Protein AF-A0A2V1ACY8-F1 (afdb_monomer_lite)

Radius of gyration: 29.77 Å; chains: 1; bounding box: 64×52×62 Å

Organism: NCBI:txid1231522

Secondary structure (DSSP, 8-state):
--HHHHHHT---HHHHHHHHHHHHHHHHHTTSS--HHHHHHHHHHHHHHHHHHHHHHHHHGGGGG---SS---------------S-----EEEEEEEES-EEEHHHHT-SSEEEEEEEES-EEE-SSPBSS-EEEEEEES-EEE--BSSPEEE--

Foldseek 3Di:
DQLLVQLLPDQDPVSLVVSVVVLVVLVVVLPDPDDPVVSVVSVVSSVSNVVSSVVSCCVNPVPPDDPPDDPDDPPPDPPDDDPDPDDPPQQEDEAAEDECEEDAVCVVGNQHEYEYEYYYCYEYEYDDEHAYEYAYAYHYNYHYYHHYPYHYHYHD

pLDDT: mean 75.22, std 12.83, range [39.06, 88.56]

Sequence (156 aa):
MDLVQQINNCEDNAELDELKKQVSVLNQATYGELPSFERKKLYSSIQEANKAIEAADNRINVDYFRFEGEPQPPSILKQQEVKKSSNLNVVSKQVSQIKNQTLDLDELLGAGHANINTIESSKISNKKIWPGSVRLENARDSTITLNTTGLLWLVT

Structure (mmCIF, N/CA/C/O backbone):
data_AF-A0A2V1ACY8-F1
#
_entry.id   AF-A0A2V1ACY8-F1
#
loop_
_atom_site.group_PDB
_atom_site.id
_atom_site.type_symbol
_atom_site.label_atom_id
_atom_site.label_alt_id
_atom_site.label_comp_id
_atom_site.label_asym_id
_atom_site.label_entity_id
_atom_site.label_seq_id
_atom_site.pdbx_PDB_ins_code
_atom_site.Cartn_x
_atom_site.Cartn_y
_atom_site.Cartn_z
_atom_site.occupancy
_atom_site.B_iso_or_equiv
_atom_site.auth_seq_id
_atom_site.auth_comp_id
_atom_site.auth_asym_id
_atom_site.auth_atom_id
_atom_site.pdbx_PDB_model_num
ATOM 1 N N . MET A 1 1 ? 24.739 12.922 -27.859 1.00 52.56 1 MET A N 1
ATOM 2 C CA . MET A 1 1 ? 23.375 12.399 -28.078 1.00 52.56 1 MET A CA 1
ATOM 3 C C . MET A 1 1 ? 22.506 12.920 -26.957 1.00 52.56 1 MET A C 1
ATOM 5 O O . MET A 1 1 ? 22.989 12.957 -25.832 1.00 52.56 1 MET A O 1
ATOM 9 N N . ASP A 1 2 ? 21.302 13.390 -27.269 1.00 77.38 2 ASP A N 1
ATOM 10 C CA . ASP A 1 2 ? 20.394 13.976 -26.285 1.00 77.38 2 ASP A CA 1
ATOM 11 C C . ASP A 1 2 ? 19.543 12.873 -25.638 1.00 77.38 2 ASP A C 1
ATOM 13 O O . ASP A 1 2 ? 18.687 12.272 -26.288 1.00 77.38 2 ASP A O 1
ATOM 17 N N . LEU A 1 3 ? 19.823 12.574 -24.368 1.00 74.38 3 LEU A N 1
ATOM 18 C CA . LEU A 1 3 ? 19.112 11.553 -23.590 1.00 74.38 3 LEU A CA 1
ATOM 19 C C . LEU A 1 3 ? 17.613 11.847 -23.511 1.00 74.38 3 LEU A C 1
ATOM 21 O O . LEU A 1 3 ? 16.804 10.925 -23.539 1.00 74.38 3 LEU A O 1
ATOM 25 N N . VAL A 1 4 ? 17.231 13.125 -23.484 1.00 77.06 4 VAL A N 1
ATOM 26 C CA . VAL A 1 4 ? 15.828 13.542 -23.415 1.00 77.06 4 VAL A CA 1
ATOM 27 C C . VAL A 1 4 ? 15.083 13.154 -24.695 1.00 77.06 4 VAL A C 1
ATOM 29 O O . VAL A 1 4 ? 13.961 12.659 -24.628 1.00 77.06 4 VAL A O 1
ATOM 32 N N . GLN A 1 5 ? 15.712 13.299 -25.865 1.00 79.94 5 GLN A N 1
ATOM 33 C CA . GLN A 1 5 ? 15.119 12.862 -27.135 1.00 79.94 5 GLN A CA 1
ATOM 34 C C . GLN A 1 5 ? 14.955 11.340 -27.210 1.00 79.94 5 GLN A C 1
ATOM 36 O O . GLN A 1 5 ? 13.948 10.867 -27.729 1.00 79.94 5 GLN A O 1
ATOM 41 N N . GLN A 1 6 ? 15.905 10.577 -26.665 1.00 79.31 6 GLN A N 1
ATOM 42 C CA . GLN A 1 6 ? 15.813 9.114 -26.619 1.00 79.31 6 GLN A CA 1
ATOM 43 C C . GLN A 1 6 ? 14.680 8.648 -25.697 1.00 79.31 6 GLN A C 1
ATOM 45 O O . GLN A 1 6 ? 13.889 7.799 -26.087 1.00 79.31 6 GLN A O 1
ATOM 50 N N . ILE A 1 7 ? 14.531 9.270 -24.524 1.00 79.25 7 ILE A N 1
ATOM 51 C CA . ILE A 1 7 ? 13.432 8.983 -23.591 1.00 79.25 7 ILE A CA 1
ATOM 52 C C . ILE A 1 7 ? 12.071 9.369 -24.192 1.00 79.25 7 ILE A C 1
ATOM 54 O O . ILE A 1 7 ? 11.078 8.658 -24.030 1.00 79.25 7 ILE A O 1
ATOM 58 N N . ASN A 1 8 ? 12.005 10.482 -24.925 1.00 78.44 8 ASN A N 1
ATOM 59 C CA . ASN A 1 8 ? 10.768 10.911 -25.572 1.00 78.44 8 ASN A CA 1
ATOM 60 C C . ASN A 1 8 ? 10.325 9.972 -26.702 1.00 78.44 8 ASN A C 1
ATOM 62 O O . ASN A 1 8 ? 9.122 9.814 -26.890 1.00 78.44 8 ASN A O 1
ATOM 66 N N . ASN A 1 9 ? 11.257 9.320 -27.395 1.00 81.81 9 ASN A N 1
ATOM 67 C CA . ASN A 1 9 ? 10.960 8.386 -28.485 1.00 81.81 9 ASN A CA 1
ATOM 68 C C . ASN A 1 9 ? 10.895 6.915 -28.036 1.00 81.81 9 ASN A C 1
ATOM 70 O O . ASN A 1 9 ? 10.727 6.042 -28.878 1.00 81.81 9 ASN A O 1
ATOM 74 N N . CYS A 1 10 ? 11.059 6.642 -26.740 1.00 79.38 10 CYS A N 1
ATOM 75 C CA . CYS A 1 10 ? 11.009 5.293 -26.192 1.00 79.38 10 CYS A CA 1
ATOM 76 C C . CYS A 1 10 ? 9.572 4.746 -26.223 1.00 79.38 10 CYS A C 1
ATOM 78 O O . CYS A 1 10 ? 8.646 5.414 -25.752 1.00 79.38 10 CYS A O 1
ATOM 80 N N . GLU A 1 11 ? 9.408 3.537 -26.766 1.00 75.88 11 GLU A N 1
ATOM 81 C CA . GLU A 1 11 ? 8.125 2.824 -26.876 1.00 75.88 11 GLU A CA 1
ATOM 82 C C . GLU A 1 11 ? 8.104 1.509 -26.074 1.00 75.88 11 GLU A C 1
ATOM 84 O O . GLU A 1 11 ? 7.027 0.978 -25.811 1.00 75.88 11 GLU A O 1
ATOM 89 N N . ASP A 1 12 ? 9.268 0.999 -25.650 1.00 79.19 12 ASP A N 1
ATOM 90 C CA . ASP A 1 12 ? 9.402 -0.280 -24.945 1.00 79.19 12 ASP A CA 1
ATOM 91 C C . ASP A 1 12 ? 9.853 -0.108 -23.483 1.00 79.19 12 ASP A C 1
ATOM 93 O O . ASP A 1 12 ? 10.690 0.731 -23.139 1.00 79.19 12 ASP A O 1
ATOM 97 N N . ASN A 1 13 ? 9.328 -0.957 -22.599 1.00 76.94 13 ASN A N 1
ATOM 98 C CA . ASN A 1 13 ? 9.669 -0.957 -21.176 1.00 76.94 13 ASN A CA 1
ATOM 99 C C . ASN A 1 13 ? 11.127 -1.377 -20.928 1.00 76.94 13 ASN A C 1
ATOM 101 O O . ASN A 1 13 ? 11.763 -0.855 -20.011 1.00 76.94 13 ASN A O 1
ATOM 105 N N . ALA A 1 14 ? 11.679 -2.287 -21.740 1.00 80.38 14 ALA A N 1
ATOM 106 C CA . ALA A 1 14 ? 13.070 -2.716 -21.590 1.00 80.38 14 ALA A CA 1
ATOM 107 C C . ALA A 1 14 ? 14.059 -1.586 -21.933 1.00 80.38 14 ALA A C 1
ATOM 109 O O . ALA A 1 14 ? 15.043 -1.381 -21.217 1.00 80.38 14 ALA A O 1
ATOM 110 N N . GLU A 1 15 ? 13.762 -0.811 -22.979 1.00 81.25 15 GLU A N 1
ATOM 111 C CA . GLU A 1 15 ? 14.539 0.370 -23.371 1.00 81.25 15 GLU A CA 1
ATOM 112 C C . GLU A 1 15 ? 14.424 1.494 -22.328 1.00 81.25 15 GLU A C 1
ATOM 114 O O . GLU A 1 15 ? 15.421 2.134 -21.976 1.00 81.25 15 GLU A O 1
ATOM 119 N N . LEU A 1 16 ? 13.229 1.700 -21.757 1.00 80.75 16 LEU A N 1
ATOM 120 C CA . LEU A 1 16 ? 13.015 2.671 -20.682 1.00 80.75 16 LEU A CA 1
ATOM 121 C C . LEU A 1 16 ? 13.838 2.334 -19.425 1.00 80.75 16 LEU A C 1
ATOM 123 O O . LEU A 1 16 ? 14.398 3.236 -18.794 1.00 80.75 16 LEU A O 1
ATOM 127 N N . ASP A 1 17 ? 13.957 1.055 -19.069 1.00 82.00 17 ASP A N 1
ATOM 128 C CA . ASP A 1 17 ? 14.765 0.603 -17.932 1.00 82.00 17 ASP A CA 1
ATOM 129 C C . ASP A 1 17 ? 16.272 0.798 -18.151 1.00 82.00 17 ASP A C 1
ATOM 131 O O . ASP A 1 17 ? 17.011 1.117 -17.210 1.00 82.00 17 ASP A O 1
ATOM 135 N N . GLU A 1 18 ? 16.752 0.654 -19.384 1.00 84.38 18 GLU A N 1
ATOM 136 C CA . GLU A 1 18 ? 18.142 0.958 -19.724 1.00 84.38 18 GLU A CA 1
ATOM 137 C C . GLU A 1 18 ? 18.427 2.466 -19.635 1.00 84.38 18 GLU A C 1
ATOM 139 O O . GLU A 1 18 ? 19.430 2.880 -19.042 1.00 84.38 18 GLU A O 1
ATOM 144 N N . LEU A 1 19 ? 17.501 3.303 -20.109 1.00 84.25 19 LEU A N 1
ATOM 145 C CA . LEU A 1 19 ? 17.587 4.762 -19.994 1.00 84.25 19 LEU A CA 1
ATOM 146 C C . LEU A 1 19 ? 17.547 5.233 -18.529 1.00 84.25 19 LEU A C 1
ATOM 148 O O . LEU A 1 19 ? 18.337 6.098 -18.138 1.00 84.25 19 LEU A O 1
ATOM 152 N N . LYS A 1 20 ? 16.717 4.613 -17.677 1.00 84.75 20 LYS A N 1
ATOM 153 C CA . LYS A 1 20 ? 16.704 4.848 -16.218 1.00 84.75 20 LYS A CA 1
ATOM 154 C C . LYS A 1 20 ? 18.073 4.564 -15.587 1.00 84.75 20 LYS A C 1
ATOM 156 O O . LYS A 1 20 ? 18.552 5.351 -14.765 1.00 84.75 20 LYS A O 1
ATOM 161 N N . LYS A 1 21 ? 18.751 3.483 -15.997 1.00 85.94 21 LYS A N 1
ATOM 162 C CA . LYS A 1 21 ? 20.115 3.168 -15.527 1.00 85.94 21 LYS A CA 1
ATOM 163 C C . LYS A 1 21 ? 21.123 4.232 -15.957 1.00 85.94 21 LYS A C 1
ATOM 165 O O . LYS A 1 21 ? 21.934 4.653 -15.135 1.00 85.94 21 LYS A O 1
ATOM 170 N N . GLN A 1 22 ? 21.056 4.710 -17.199 1.00 84.44 22 GLN A N 1
ATOM 171 C CA . GLN A 1 22 ? 21.958 5.758 -17.693 1.00 84.44 22 GLN A CA 1
ATOM 172 C C . GLN A 1 22 ? 21.778 7.086 -16.937 1.00 84.44 22 GLN A C 1
ATOM 174 O O . GLN A 1 22 ? 22.766 7.710 -16.541 1.00 84.44 22 GLN A O 1
ATOM 179 N N . VAL A 1 23 ? 20.535 7.483 -16.641 1.00 84.56 23 VAL A N 1
ATOM 180 C CA . VAL A 1 23 ? 20.246 8.665 -15.806 1.00 84.56 23 VAL A CA 1
ATOM 181 C C . VAL A 1 23 ? 20.736 8.470 -14.367 1.00 84.56 23 VAL A C 1
ATOM 183 O O . VAL A 1 23 ? 21.296 9.395 -13.777 1.00 84.56 23 VAL A O 1
ATOM 186 N N . SER A 1 24 ? 20.627 7.259 -13.812 1.00 84.56 24 SER A N 1
ATOM 187 C CA . SER A 1 24 ? 21.179 6.941 -12.489 1.00 84.56 24 SER A CA 1
ATOM 188 C C . SER A 1 24 ? 22.707 7.073 -12.440 1.00 84.56 24 SER A C 1
ATOM 190 O O . SER A 1 24 ? 23.243 7.573 -11.451 1.00 84.56 24 SER A O 1
ATOM 192 N N . VAL A 1 25 ? 23.421 6.664 -13.493 1.00 84.75 25 VAL A N 1
ATOM 193 C CA . VAL A 1 25 ? 24.884 6.831 -13.590 1.00 84.75 25 VAL A CA 1
ATOM 194 C C . VAL A 1 25 ? 25.263 8.315 -13.667 1.00 84.75 25 VAL A C 1
ATOM 196 O O . VAL A 1 25 ? 26.197 8.753 -12.994 1.00 84.75 25 VAL A O 1
ATOM 199 N N . LEU A 1 26 ? 24.502 9.125 -14.409 1.00 81.44 26 LEU A N 1
ATOM 200 C CA . LEU A 1 26 ? 24.696 10.582 -14.460 1.00 81.44 26 LEU A CA 1
ATOM 201 C C . LEU A 1 26 ? 24.434 11.260 -13.110 1.00 81.44 26 LEU A C 1
ATOM 203 O O . LEU A 1 26 ? 25.164 12.177 -12.726 1.00 81.44 26 LEU A O 1
ATOM 207 N N . ASN A 1 27 ? 23.438 10.777 -12.365 1.00 82.81 27 ASN A N 1
ATOM 208 C CA . ASN A 1 27 ? 23.149 11.245 -11.013 1.00 82.81 27 ASN A CA 1
ATOM 209 C C . ASN A 1 27 ? 24.286 10.903 -10.034 1.00 82.81 27 ASN A C 1
ATOM 211 O O . ASN A 1 27 ? 24.656 11.706 -9.183 1.00 82.81 27 ASN A O 1
ATOM 215 N N . GLN A 1 28 ? 24.922 9.740 -10.192 1.00 81.44 28 GLN A N 1
ATOM 216 C CA . GLN A 1 28 ? 26.111 9.388 -9.410 1.00 81.44 28 GLN A CA 1
ATOM 217 C C . GLN A 1 28 ? 27.307 10.292 -9.740 1.00 81.44 28 GLN A C 1
ATOM 219 O O . GLN A 1 28 ? 28.009 10.736 -8.831 1.00 81.44 28 GLN A O 1
ATOM 224 N N . ALA A 1 29 ? 27.494 10.653 -11.013 1.00 75.81 29 ALA A N 1
ATOM 225 C CA . ALA A 1 29 ? 28.542 11.587 -11.431 1.00 75.81 29 ALA A CA 1
ATOM 226 C C . ALA A 1 29 ? 28.362 13.002 -10.843 1.00 75.81 29 ALA A C 1
ATOM 228 O O . ALA A 1 29 ? 29.328 13.753 -10.721 1.00 75.81 29 ALA A O 1
ATOM 229 N N . THR A 1 30 ? 27.147 13.364 -10.414 1.00 70.94 30 THR A N 1
ATOM 230 C CA . THR A 1 30 ? 26.845 14.672 -9.807 1.00 70.94 30 THR A CA 1
ATOM 231 C C . THR A 1 30 ? 27.455 14.832 -8.405 1.00 70.94 30 THR A C 1
ATOM 233 O O . THR A 1 30 ? 27.702 15.961 -7.970 1.00 70.94 30 THR A O 1
ATOM 236 N N . TYR A 1 31 ? 27.741 13.717 -7.718 1.00 71.94 31 TYR A N 1
ATOM 237 C CA . TYR A 1 31 ? 28.379 13.686 -6.395 1.00 71.94 31 TYR A CA 1
ATOM 238 C C . TYR A 1 31 ? 29.913 13.800 -6.443 1.00 71.94 31 TYR A C 1
ATOM 240 O O . TYR A 1 31 ? 30.544 13.897 -5.392 1.00 71.94 31 TYR A O 1
ATOM 248 N N . GLY A 1 32 ? 30.519 13.826 -7.635 1.00 71.25 32 GLY A N 1
ATOM 249 C CA . GLY A 1 32 ? 31.951 14.074 -7.805 1.00 71.25 32 GLY A CA 1
ATOM 250 C C . GLY A 1 32 ? 32.367 15.529 -7.538 1.00 71.25 32 GLY A C 1
ATOM 251 O O . GLY A 1 32 ? 31.535 16.432 -7.358 1.00 71.25 32 GLY A O 1
ATOM 252 N N . GLU A 1 33 ? 33.681 15.777 -7.549 1.00 70.12 33 GLU A N 1
ATOM 253 C CA . GLU A 1 33 ? 34.278 17.121 -7.504 1.00 70.12 33 GLU A CA 1
ATOM 254 C C . GLU A 1 33 ? 34.064 17.860 -8.835 1.00 70.12 33 GLU A C 1
ATOM 256 O O . GLU A 1 33 ? 34.968 18.036 -9.644 1.00 70.12 33 GLU A O 1
ATOM 261 N N . LEU A 1 34 ? 32.823 18.277 -9.080 1.00 71.94 34 LEU A N 1
ATOM 262 C CA . LEU A 1 34 ? 32.459 19.134 -10.203 1.00 71.94 34 LEU A CA 1
ATOM 263 C C . LEU A 1 34 ? 32.366 20.600 -9.753 1.00 71.94 34 LEU A C 1
ATOM 265 O O . LEU A 1 34 ? 31.840 20.878 -8.665 1.00 71.94 34 LEU A O 1
ATOM 269 N N . PRO A 1 35 ? 32.793 21.558 -10.595 1.00 82.88 35 PRO A N 1
ATOM 270 C CA . PRO A 1 35 ? 32.559 22.979 -10.369 1.00 82.88 35 PRO A CA 1
ATOM 271 C C . PRO A 1 35 ? 31.065 23.290 -10.182 1.00 82.88 35 PRO A C 1
ATOM 273 O O . PRO A 1 35 ? 30.201 22.712 -10.842 1.00 82.88 35 PRO A O 1
ATOM 276 N N . SER A 1 36 ? 30.743 24.260 -9.317 1.00 80.56 36 SER A N 1
ATOM 277 C CA . SER A 1 36 ? 29.357 24.609 -8.941 1.00 80.56 36 SER A CA 1
ATOM 278 C C . SER A 1 36 ? 28.431 24.881 -10.141 1.00 80.56 36 SER A C 1
ATOM 280 O O . SER A 1 36 ? 27.267 24.479 -10.139 1.00 80.56 36 SER A O 1
ATOM 282 N N . PHE A 1 37 ? 28.949 25.519 -11.195 1.00 85.50 37 PHE A N 1
ATOM 283 C CA . PHE A 1 37 ? 28.193 25.799 -12.419 1.00 85.50 37 PHE A CA 1
ATOM 284 C C . PHE A 1 37 ? 27.847 24.525 -13.203 1.00 85.50 37 PHE A C 1
ATOM 286 O O . PHE A 1 37 ? 26.695 24.326 -13.589 1.00 85.50 37 PHE A O 1
ATOM 293 N N . GLU A 1 38 ? 28.821 23.634 -13.389 1.00 80.31 38 GLU A N 1
ATOM 294 C CA . GLU A 1 38 ? 28.625 22.369 -14.101 1.00 80.31 38 GLU A CA 1
ATOM 295 C C . GLU A 1 38 ? 27.708 21.430 -13.326 1.00 80.31 38 GLU A C 1
ATOM 297 O O . GLU A 1 38 ? 26.831 20.806 -13.917 1.00 80.31 38 GLU A O 1
ATOM 302 N N . ARG A 1 39 ? 27.820 21.416 -11.992 1.00 81.12 39 ARG A N 1
ATOM 303 C CA . ARG A 1 39 ? 26.912 20.665 -11.121 1.00 81.12 39 ARG A CA 1
ATOM 304 C C . ARG A 1 39 ? 25.4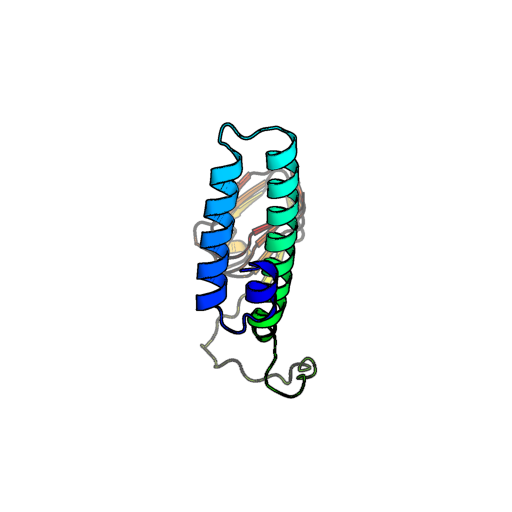64 21.136 -11.267 1.00 81.12 39 ARG A C 1
ATOM 306 O O . ARG A 1 39 ? 24.570 20.306 -11.387 1.00 81.12 39 ARG A O 1
ATOM 313 N N . LYS A 1 40 ? 25.220 22.452 -11.301 1.00 83.44 40 LYS A N 1
ATOM 314 C CA . LYS A 1 40 ? 23.871 23.010 -11.524 1.00 83.44 40 LYS A CA 1
ATOM 315 C C . LYS A 1 40 ? 23.330 22.671 -12.911 1.00 83.44 40 LYS A C 1
ATOM 317 O O . LYS A 1 40 ? 22.163 22.307 -13.034 1.00 83.44 40 LYS A O 1
ATOM 322 N N . LYS A 1 41 ? 24.172 22.761 -13.944 1.00 84.69 41 LYS A N 1
ATOM 323 C CA . LYS A 1 41 ? 23.801 22.402 -15.319 1.00 84.69 41 LYS A CA 1
ATOM 324 C C . LYS A 1 41 ? 23.453 20.914 -15.434 1.00 84.69 41 LYS A C 1
ATOM 326 O O . LYS A 1 41 ? 22.431 20.572 -16.021 1.00 84.69 41 LYS A O 1
ATOM 331 N N . LEU A 1 42 ? 24.266 20.048 -14.832 1.00 82.44 42 LEU A N 1
ATOM 332 C CA . LEU A 1 42 ? 24.040 18.605 -14.789 1.00 82.44 42 LEU A CA 1
ATOM 333 C C . LEU A 1 42 ? 22.761 18.266 -14.013 1.00 82.44 42 LEU A C 1
ATOM 335 O O . LEU A 1 42 ? 21.949 17.489 -14.498 1.00 82.44 42 LEU A O 1
ATOM 339 N N . TYR A 1 43 ? 22.532 18.909 -12.867 1.00 84.38 43 TYR A N 1
ATOM 340 C CA . TYR A 1 43 ? 21.314 18.728 -12.078 1.00 84.38 43 TYR A CA 1
ATOM 341 C C . TYR A 1 43 ? 20.048 19.107 -12.858 1.00 84.38 43 TYR A C 1
ATOM 343 O O . TYR A 1 43 ? 19.090 18.340 -12.873 1.00 84.38 43 TYR A O 1
ATOM 351 N N . SER A 1 44 ? 20.059 20.245 -13.562 1.00 85.88 44 SER A N 1
ATOM 352 C CA . SER A 1 44 ? 18.946 20.652 -14.431 1.00 85.88 44 SER A CA 1
ATOM 353 C C . SER A 1 44 ? 18.682 19.626 -15.538 1.00 85.88 44 SER A C 1
ATOM 355 O O . SER A 1 44 ? 17.531 19.296 -15.801 1.00 85.88 44 SER A O 1
ATOM 357 N N . SER A 1 45 ? 19.744 19.092 -16.148 1.00 83.94 45 SER A N 1
ATOM 358 C CA . SER A 1 45 ? 19.647 18.056 -17.184 1.00 83.94 45 SER A CA 1
ATOM 359 C C . SER A 1 45 ? 19.071 16.743 -16.635 1.00 83.94 45 SER A C 1
ATOM 361 O O . SER A 1 45 ? 18.190 16.141 -17.243 1.00 83.94 45 SER A O 1
ATOM 363 N N . ILE A 1 46 ? 19.488 16.328 -15.434 1.00 85.19 46 ILE A N 1
ATOM 364 C CA . ILE A 1 46 ? 18.949 15.140 -14.752 1.00 85.19 46 ILE A CA 1
ATOM 365 C C . ILE A 1 46 ? 17.471 15.329 -14.398 1.00 85.19 46 ILE A C 1
ATOM 367 O O . ILE A 1 46 ? 16.681 14.402 -14.555 1.00 85.19 46 ILE A O 1
ATOM 371 N N . GLN A 1 47 ? 17.074 16.515 -13.930 1.00 86.50 47 GLN A N 1
ATOM 372 C CA . GLN A 1 47 ? 15.668 16.807 -13.645 1.00 86.50 47 GLN A CA 1
ATOM 373 C C . GLN A 1 47 ? 14.802 16.719 -14.903 1.00 86.50 47 GLN A C 1
ATOM 375 O O . GLN A 1 47 ? 13.720 16.135 -14.860 1.00 86.50 47 GLN A O 1
ATOM 380 N N . GLU A 1 48 ? 15.282 17.261 -16.020 1.00 85.56 48 GLU A N 1
ATOM 381 C CA . GLU A 1 48 ? 14.588 17.187 -17.304 1.00 85.56 48 GLU A CA 1
ATOM 382 C C . GLU A 1 48 ? 14.476 15.739 -17.802 1.00 85.56 48 GLU A C 1
ATOM 384 O O . GLU A 1 48 ? 13.391 15.306 -18.192 1.00 85.56 48 GLU A O 1
ATOM 389 N N . ALA A 1 49 ? 15.549 14.953 -17.679 1.00 84.25 49 ALA A N 1
ATOM 390 C CA . ALA A 1 49 ? 15.548 13.532 -18.012 1.00 84.25 49 ALA A CA 1
ATOM 391 C C . ALA A 1 49 ? 14.591 12.715 -17.123 1.00 84.25 49 ALA A C 1
ATOM 393 O O . ALA A 1 49 ? 13.847 11.884 -17.634 1.00 84.25 49 ALA A O 1
ATOM 394 N N . ASN A 1 50 ? 14.537 12.977 -15.812 1.00 86.38 50 ASN A N 1
ATOM 395 C CA . ASN A 1 50 ? 13.602 12.304 -14.902 1.00 86.38 50 ASN A CA 1
ATOM 396 C C . ASN A 1 50 ? 12.141 12.625 -15.234 1.00 86.38 50 ASN A C 1
ATOM 398 O O . ASN A 1 50 ? 11.297 11.733 -15.234 1.00 86.38 50 ASN A O 1
ATOM 402 N N . LYS A 1 51 ? 11.846 13.885 -15.570 1.00 86.62 51 LYS A N 1
ATOM 403 C CA . LYS A 1 51 ? 10.509 14.292 -16.013 1.00 86.62 51 LYS A CA 1
ATOM 404 C C . LYS A 1 51 ? 10.124 13.615 -17.331 1.00 86.62 51 LYS A C 1
ATOM 406 O O . LYS A 1 51 ? 8.981 13.194 -17.495 1.00 86.62 51 LYS A O 1
ATOM 411 N N . ALA A 1 52 ? 11.070 13.492 -18.262 1.00 84.62 52 ALA A N 1
ATOM 412 C CA . ALA A 1 52 ? 10.858 12.758 -19.505 1.00 84.62 52 ALA A CA 1
ATOM 413 C C . ALA A 1 52 ? 10.621 11.260 -19.243 1.00 84.62 52 ALA A C 1
ATOM 415 O O . ALA A 1 52 ? 9.743 10.677 -19.875 1.00 84.62 52 ALA A O 1
ATOM 416 N N . ILE A 1 53 ? 11.339 10.653 -18.286 1.00 86.00 53 ILE A N 1
ATOM 417 C CA . ILE A 1 53 ? 11.147 9.248 -17.886 1.00 86.00 53 ILE A CA 1
ATOM 418 C C . ILE A 1 53 ? 9.747 9.047 -17.325 1.00 86.00 53 ILE A C 1
ATOM 420 O O . ILE A 1 53 ? 9.074 8.121 -17.746 1.00 86.00 53 ILE A O 1
ATOM 424 N N . GLU A 1 54 ? 9.285 9.910 -16.423 1.00 83.75 54 GLU A N 1
ATOM 425 C CA . GLU A 1 54 ? 7.931 9.824 -15.865 1.00 83.75 54 GLU A CA 1
ATOM 426 C C . GLU A 1 54 ? 6.860 9.969 -16.958 1.00 83.75 54 GLU A C 1
ATOM 428 O O . GLU A 1 54 ? 5.878 9.231 -16.986 1.00 83.75 54 GLU A O 1
ATOM 433 N N . ALA A 1 55 ? 7.063 10.879 -17.914 1.00 82.69 55 ALA A N 1
ATOM 434 C CA . ALA A 1 55 ? 6.177 11.021 -19.065 1.00 82.69 55 ALA A CA 1
ATOM 435 C C . ALA A 1 55 ? 6.228 9.809 -20.014 1.00 82.69 55 ALA A C 1
ATOM 437 O O . ALA A 1 55 ? 5.223 9.487 -20.639 1.00 82.69 55 ALA A O 1
ATOM 438 N N . ALA A 1 56 ? 7.377 9.147 -20.167 1.00 82.31 56 ALA A N 1
ATOM 439 C CA . ALA A 1 56 ? 7.514 7.912 -20.941 1.00 82.31 56 ALA A CA 1
ATOM 440 C C . ALA A 1 56 ? 6.872 6.719 -20.226 1.00 82.31 56 ALA A C 1
ATOM 442 O O . ALA A 1 56 ? 6.096 5.999 -20.843 1.00 82.31 56 ALA A O 1
ATOM 443 N N . ASP A 1 57 ? 7.102 6.576 -18.923 1.00 80.69 57 ASP A N 1
ATOM 444 C CA . ASP A 1 57 ? 6.493 5.551 -18.074 1.00 80.69 57 ASP A CA 1
ATOM 445 C C . ASP A 1 57 ? 4.970 5.664 -18.148 1.00 80.69 57 ASP A C 1
ATOM 447 O O . ASP A 1 57 ? 4.301 4.714 -18.527 1.00 80.69 57 ASP A O 1
ATOM 451 N N . ASN A 1 58 ? 4.422 6.869 -17.968 1.00 78.19 58 ASN A N 1
ATOM 452 C CA . ASN A 1 58 ? 2.990 7.115 -18.110 1.00 78.19 58 ASN A CA 1
ATOM 453 C C . ASN A 1 58 ? 2.443 6.834 -19.513 1.00 78.19 58 ASN A C 1
ATOM 455 O O . ASN A 1 58 ? 1.260 6.547 -19.605 1.00 78.19 58 ASN A O 1
ATOM 459 N N . ARG A 1 59 ? 3.244 6.945 -20.585 1.00 78.50 59 ARG A N 1
ATOM 460 C CA . ARG A 1 59 ? 2.833 6.649 -21.974 1.00 78.50 59 ARG A CA 1
ATOM 461 C C . ARG A 1 59 ? 2.882 5.157 -22.297 1.00 78.50 59 ARG A C 1
ATOM 463 O O . ARG A 1 59 ? 2.008 4.674 -23.007 1.00 78.50 59 ARG A O 1
ATOM 470 N N . ILE A 1 60 ? 3.880 4.448 -21.781 1.00 74.31 60 ILE A N 1
ATOM 471 C CA . ILE A 1 60 ? 4.076 3.012 -22.011 1.00 74.31 60 ILE A CA 1
ATOM 472 C C . ILE A 1 60 ? 3.164 2.194 -21.078 1.00 74.31 60 ILE A C 1
ATOM 474 O O . ILE A 1 60 ? 2.579 1.202 -21.496 1.00 74.31 60 ILE A O 1
ATOM 478 N N . ASN A 1 61 ? 2.954 2.643 -19.836 1.00 68.25 61 ASN A N 1
ATOM 479 C CA . ASN A 1 61 ? 2.073 1.995 -18.853 1.00 68.25 61 ASN A CA 1
ATOM 480 C C . ASN A 1 61 ? 0.598 2.444 -18.915 1.00 68.25 61 ASN A C 1
ATOM 482 O O . ASN A 1 61 ? -0.170 2.095 -18.015 1.00 68.25 61 ASN A O 1
ATOM 486 N N . VAL A 1 62 ? 0.150 3.164 -19.960 1.00 62.78 62 VAL A N 1
ATOM 487 C CA . VAL A 1 62 ? -1.284 3.525 -20.121 1.00 62.78 62 VAL A CA 1
ATOM 488 C C . VAL A 1 62 ? -2.182 2.277 -20.152 1.00 62.78 62 VAL A C 1
ATOM 490 O O . VAL A 1 62 ? -3.357 2.349 -19.791 1.00 62.78 62 VAL A O 1
ATOM 493 N N . ASP A 1 63 ? -1.638 1.119 -20.533 1.00 56.00 63 ASP A N 1
ATOM 494 C CA . ASP A 1 63 ? -2.409 -0.112 -20.720 1.00 56.00 63 ASP A CA 1
ATOM 495 C C . ASP A 1 63 ? -2.752 -0.879 -19.432 1.00 56.00 63 ASP A C 1
ATOM 497 O O . ASP A 1 63 ? -3.534 -1.827 -19.492 1.00 56.00 63 ASP A O 1
ATOM 501 N N . TYR A 1 64 ? -2.298 -0.463 -18.242 1.00 54.59 64 TYR A N 1
ATOM 502 C CA . TYR A 1 64 ? -2.636 -1.203 -17.012 1.00 54.59 64 TYR A CA 1
ATOM 503 C C . TYR A 1 64 ? -4.094 -1.056 -16.537 1.00 54.59 64 TYR A C 1
ATOM 505 O O . TYR A 1 64 ? -4.509 -1.771 -15.625 1.00 54.59 64 TYR A O 1
ATOM 513 N N . PHE A 1 65 ? -4.900 -0.193 -17.169 1.00 55.94 65 PHE A N 1
ATOM 514 C CA . PHE A 1 65 ? -6.337 -0.063 -16.877 1.00 55.94 65 PHE A CA 1
ATOM 515 C C . PHE A 1 65 ? -7.203 0.166 -18.122 1.00 55.94 65 PHE A C 1
ATOM 517 O O . PHE A 1 65 ? -8.206 0.883 -18.072 1.00 55.94 65 PHE A O 1
ATOM 524 N N . ARG A 1 66 ? -6.876 -0.462 -19.255 1.00 53.03 66 ARG A N 1
ATOM 525 C CA . ARG A 1 66 ? -7.890 -0.643 -20.299 1.00 53.03 66 ARG A CA 1
ATOM 526 C C . ARG A 1 66 ? -8.751 -1.840 -19.928 1.00 53.03 66 ARG A C 1
ATOM 528 O O . ARG A 1 66 ? -8.343 -2.987 -20.060 1.00 53.03 66 ARG A O 1
ATOM 535 N N . PHE A 1 67 ? -9.956 -1.563 -19.439 1.00 54.50 67 PHE A N 1
ATOM 536 C CA . PHE A 1 67 ? -11.007 -2.570 -19.422 1.00 54.50 67 PHE A CA 1
ATOM 537 C C . PHE A 1 67 ? -11.295 -2.944 -20.878 1.00 54.50 67 PHE A C 1
ATOM 539 O O . PHE A 1 67 ? -11.894 -2.161 -21.613 1.00 54.50 67 PHE A O 1
ATOM 546 N N . GLU A 1 68 ? -10.816 -4.105 -21.319 1.00 58.12 68 GLU A N 1
ATOM 547 C CA . GLU A 1 68 ? -11.231 -4.650 -22.606 1.00 58.12 68 GLU A CA 1
ATOM 548 C C . GLU A 1 68 ? -12.700 -5.074 -22.511 1.00 58.12 68 GLU A C 1
ATOM 550 O O . GLU A 1 68 ? -13.056 -5.985 -21.762 1.00 58.12 68 GLU A O 1
ATOM 555 N N . GLY A 1 69 ? -13.561 -4.372 -23.247 1.00 66.50 69 GLY A N 1
ATOM 556 C CA . GLY A 1 69 ? -15.001 -4.616 -23.288 1.00 66.50 69 GLY A CA 1
ATOM 557 C C . GLY A 1 69 ? -15.816 -3.340 -23.103 1.00 66.50 69 GLY A C 1
ATOM 558 O O . GLY A 1 69 ? -15.324 -2.329 -22.605 1.00 66.50 69 GLY A O 1
ATOM 559 N N . GLU A 1 70 ? -17.082 -3.370 -23.524 1.00 70.31 70 GLU A N 1
ATOM 560 C CA . GLU A 1 70 ? -18.012 -2.289 -23.192 1.00 70.31 70 GLU A CA 1
ATOM 561 C C . GLU A 1 70 ? -18.063 -2.122 -21.666 1.00 70.31 70 GLU A C 1
ATOM 563 O O . GLU A 1 70 ? -18.067 -3.135 -20.956 1.00 70.31 70 GLU A O 1
ATOM 568 N N . PRO A 1 71 ? -18.093 -0.880 -21.140 1.00 62.91 71 PRO A N 1
ATOM 569 C CA . PRO A 1 71 ? -18.212 -0.650 -19.709 1.00 62.91 71 PRO A CA 1
ATOM 570 C C . PRO A 1 71 ? -19.446 -1.395 -19.212 1.00 62.91 71 PRO A C 1
ATOM 572 O O . PRO A 1 71 ? -20.576 -1.014 -19.523 1.00 62.91 71 PRO A O 1
ATOM 575 N N . GLN A 1 72 ? -19.233 -2.486 -18.472 1.00 63.28 72 GLN A N 1
ATOM 576 C CA . GLN A 1 72 ? -20.346 -3.206 -17.883 1.00 63.28 72 GLN A CA 1
ATOM 577 C C . GLN A 1 72 ? -21.005 -2.238 -16.899 1.00 63.28 72 GLN A C 1
ATOM 579 O O . GLN A 1 72 ? -20.343 -1.811 -15.945 1.00 63.28 72 GLN A O 1
ATOM 584 N N . PRO A 1 73 ? -22.283 -1.862 -17.103 1.00 66.69 73 PRO A N 1
ATOM 585 C CA . PRO A 1 73 ? -23.004 -1.155 -16.063 1.00 66.69 73 PRO A CA 1
ATOM 586 C C . PRO A 1 73 ? -22.899 -2.006 -14.794 1.00 66.69 73 PRO A C 1
ATOM 588 O O . PRO A 1 73 ? -22.901 -3.240 -14.913 1.00 66.69 73 PRO A O 1
ATOM 591 N N . PRO A 1 74 ? -22.779 -1.396 -13.596 1.00 58.75 74 PRO A N 1
ATOM 592 C CA . PRO A 1 74 ? -22.792 -2.152 -12.355 1.00 58.75 74 PRO A CA 1
ATOM 593 C C . PRO A 1 74 ? -23.973 -3.102 -12.444 1.00 58.75 74 PRO A C 1
ATOM 595 O O . PRO A 1 74 ? -25.117 -2.666 -12.596 1.00 58.75 74 PRO A O 1
ATOM 598 N N . SER A 1 75 ? -23.667 -4.400 -12.488 1.00 58.28 75 SER A N 1
ATOM 599 C CA . SER A 1 75 ? -24.692 -5.416 -12.610 1.00 58.28 75 SER A CA 1
ATOM 600 C C . SER A 1 75 ? -25.541 -5.248 -11.368 1.00 58.28 75 SER A C 1
ATOM 602 O O . SER A 1 75 ? -25.117 -5.622 -10.276 1.00 58.28 75 SER A O 1
ATOM 604 N N . ILE A 1 76 ? -26.713 -4.622 -11.511 1.00 58.56 76 ILE A N 1
ATOM 605 C CA . ILE A 1 76 ? -27.783 -4.748 -10.532 1.00 58.56 76 ILE A CA 1
ATOM 606 C C . ILE A 1 76 ? -27.944 -6.249 -10.444 1.00 58.56 76 ILE A C 1
ATOM 608 O O . ILE A 1 76 ? -28.380 -6.855 -11.420 1.00 58.56 76 ILE A O 1
ATOM 612 N N . LEU A 1 77 ? -27.431 -6.822 -9.355 1.00 50.06 77 LEU A N 1
ATOM 613 C CA . LEU A 1 77 ? -27.267 -8.248 -9.150 1.00 50.06 77 LEU A CA 1
ATOM 614 C C . LEU A 1 77 ? -28.549 -8.949 -9.595 1.00 50.06 77 LEU A C 1
ATOM 616 O O . LEU A 1 77 ? -29.505 -9.067 -8.830 1.00 50.06 77 LEU A O 1
ATOM 620 N N . LYS A 1 78 ? -28.574 -9.452 -10.833 1.00 52.69 78 LYS A N 1
ATOM 621 C CA . LYS A 1 78 ? -29.365 -10.631 -11.115 1.00 52.69 78 LYS A CA 1
ATOM 622 C C . LYS A 1 78 ? -28.670 -11.675 -10.283 1.00 52.69 78 LYS A C 1
ATOM 624 O O . LYS A 1 78 ? -27.527 -12.016 -10.562 1.00 52.69 78 LYS A O 1
ATOM 629 N N . GLN A 1 79 ? -29.342 -12.038 -9.198 1.00 46.31 79 GLN A N 1
ATOM 630 C CA . GLN A 1 79 ? -29.042 -13.160 -8.332 1.00 46.31 79 GLN A CA 1
ATOM 631 C C . GLN A 1 79 ? -28.571 -14.318 -9.213 1.00 46.31 79 GLN A C 1
ATOM 633 O O . GLN A 1 79 ? -29.386 -15.022 -9.802 1.00 46.31 79 GLN A O 1
ATOM 638 N N . GLN A 1 80 ? -27.260 -14.450 -9.384 1.00 40.66 80 GLN A N 1
ATOM 639 C CA . GLN A 1 80 ? -26.683 -15.542 -10.136 1.00 40.66 80 GLN A CA 1
ATOM 640 C C . GLN A 1 80 ? -26.055 -16.454 -9.109 1.00 40.66 80 GLN A C 1
ATOM 642 O O . GLN A 1 80 ? -25.238 -16.051 -8.280 1.00 40.66 80 GLN A O 1
ATOM 647 N N . GLU A 1 81 ? -26.602 -17.656 -9.113 1.00 44.56 81 GLU A N 1
ATOM 648 C CA . GLU A 1 81 ? -26.435 -18.683 -8.118 1.00 44.56 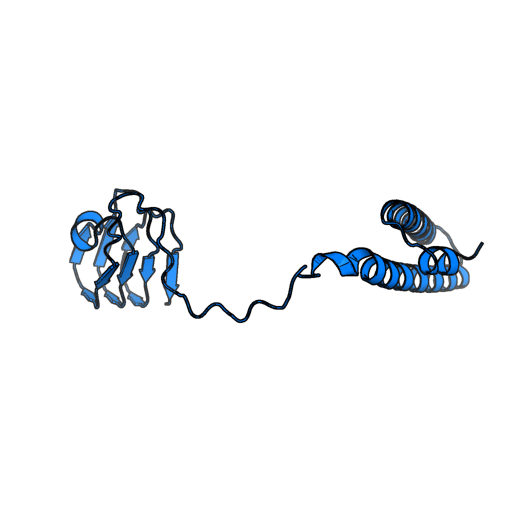81 GLU A CA 1
ATOM 649 C C . GLU A 1 81 ? -24.953 -18.918 -7.854 1.00 44.56 81 GLU A C 1
ATOM 651 O O . GLU A 1 81 ? -24.217 -19.493 -8.658 1.00 44.56 81 GLU A O 1
ATOM 656 N N . VAL A 1 82 ? -24.538 -18.475 -6.668 1.00 41.69 82 VAL A N 1
ATOM 657 C CA . VAL A 1 82 ? -23.418 -19.046 -5.937 1.00 41.69 82 VAL A CA 1
ATOM 658 C C . VAL A 1 82 ? -23.525 -20.554 -6.118 1.00 41.69 82 VAL A C 1
ATOM 660 O O . VAL A 1 82 ? -24.525 -21.151 -5.709 1.00 41.69 82 VAL A O 1
ATOM 663 N N . LYS A 1 83 ? -22.522 -21.170 -6.760 1.00 39.06 83 LYS A N 1
ATOM 664 C CA . LYS A 1 83 ? -22.347 -22.622 -6.708 1.00 39.06 83 LYS A CA 1
ATOM 665 C C . LYS A 1 83 ? -22.503 -23.007 -5.245 1.00 39.06 83 LYS A C 1
ATOM 667 O O . LYS A 1 83 ? -21.661 -22.639 -4.430 1.00 39.06 83 LYS A O 1
ATOM 672 N N . LYS A 1 84 ? -23.615 -23.676 -4.929 1.00 45.81 84 LYS A N 1
ATOM 673 C CA . LYS A 1 84 ? -23.942 -24.196 -3.604 1.00 45.81 84 LYS A CA 1
ATOM 674 C C . LYS A 1 84 ? -22.803 -25.117 -3.165 1.00 45.81 84 LYS A C 1
ATOM 676 O O . LYS A 1 84 ? -22.870 -26.324 -3.372 1.00 45.81 84 LYS A O 1
ATOM 681 N N . SER A 1 85 ? -21.780 -24.569 -2.516 1.00 41.34 85 SER A N 1
ATOM 682 C CA . SER A 1 85 ? -21.196 -25.243 -1.370 1.00 41.34 85 SER A CA 1
ATOM 683 C C . SER A 1 85 ? -22.282 -25.188 -0.303 1.00 41.34 85 SER A C 1
ATOM 685 O O . SER A 1 85 ? -22.607 -24.158 0.282 1.00 41.34 85 SER A O 1
ATOM 687 N N . SER A 1 86 ? -22.974 -26.311 -0.202 1.00 42.91 86 SER A N 1
ATOM 688 C CA . SER A 1 86 ? -24.008 -26.604 0.774 1.00 42.91 86 SER A CA 1
ATOM 689 C C . SER A 1 86 ? -23.716 -25.976 2.142 1.00 42.91 86 SER A C 1
ATOM 691 O O . SER A 1 86 ? -22.756 -26.356 2.805 1.00 42.91 86 SER A O 1
ATOM 693 N N . ASN A 1 87 ? -24.608 -25.079 2.567 1.00 43.34 87 ASN A N 1
ATOM 694 C CA . ASN A 1 87 ? -24.879 -24.739 3.963 1.00 43.34 87 ASN A CA 1
ATOM 695 C C . ASN A 1 87 ? -23.689 -24.249 4.805 1.00 43.34 87 ASN A C 1
ATOM 697 O O . ASN A 1 87 ? -23.366 -24.844 5.828 1.00 43.34 87 ASN A O 1
ATOM 701 N N . LEU A 1 88 ? -23.134 -23.081 4.485 1.00 46.56 88 LEU A N 1
ATOM 702 C CA . LEU A 1 88 ? -22.684 -22.185 5.553 1.00 46.56 88 LEU A CA 1
ATOM 703 C C . LEU A 1 88 ? -23.729 -21.091 5.683 1.00 46.56 88 LEU A C 1
ATOM 705 O O . LEU A 1 88 ? -23.633 -20.016 5.101 1.00 46.56 88 LEU A O 1
ATOM 709 N N . ASN A 1 89 ? -24.783 -21.421 6.424 1.00 43.66 89 ASN A N 1
ATOM 710 C CA . ASN A 1 89 ? -25.692 -20.435 6.975 1.00 43.66 89 ASN A CA 1
ATOM 711 C C . ASN A 1 89 ? -24.850 -19.635 7.982 1.00 43.66 89 ASN A C 1
ATOM 713 O O . ASN A 1 89 ? -24.761 -20.005 9.151 1.00 43.66 89 ASN A O 1
ATOM 717 N N . VAL A 1 90 ? -24.091 -18.646 7.499 1.00 51.47 90 VAL A N 1
ATOM 718 C CA . VAL A 1 90 ? -23.255 -17.798 8.349 1.00 51.47 90 VAL A CA 1
ATOM 719 C C . VAL A 1 90 ? -24.223 -16.936 9.138 1.00 51.47 90 VAL A C 1
ATOM 721 O O . VAL A 1 90 ? -24.693 -15.901 8.674 1.00 51.47 90 VAL A O 1
ATOM 724 N N . VAL A 1 91 ? -24.596 -17.441 10.309 1.00 56.22 91 VAL A N 1
ATOM 725 C CA . VAL A 1 91 ? -25.504 -16.782 11.235 1.00 56.22 91 VAL A CA 1
ATOM 726 C C . VAL A 1 91 ? -24.892 -15.426 11.572 1.00 56.22 91 VAL A C 1
ATOM 728 O O . VAL A 1 91 ? -23.833 -15.349 12.191 1.00 56.22 91 VAL A O 1
ATOM 731 N N . SER A 1 92 ? -25.535 -14.355 11.111 1.00 64.75 92 SER A N 1
ATOM 732 C CA . SER A 1 92 ? -25.251 -13.010 11.589 1.00 64.75 92 SER A CA 1
ATOM 733 C C . SER A 1 92 ? -26.072 -12.807 12.849 1.00 64.75 92 SER A C 1
ATOM 735 O O . SER A 1 92 ? -27.303 -12.855 12.808 1.00 64.75 92 SER A O 1
ATOM 737 N N . LYS A 1 93 ? -25.395 -12.636 13.983 1.00 72.25 93 LYS A N 1
ATOM 738 C CA . LYS A 1 93 ? -26.050 -12.308 15.247 1.00 72.25 93 LYS A CA 1
ATOM 739 C C . LYS A 1 93 ? -25.590 -10.940 15.713 1.00 72.25 93 LYS A C 1
ATOM 741 O O . LYS A 1 93 ? -24.396 -10.645 15.784 1.00 72.25 93 LYS A O 1
ATOM 746 N N . GLN A 1 94 ? -26.580 -10.122 16.042 1.00 78.56 94 GLN A N 1
ATOM 747 C CA . GLN A 1 94 ? -26.384 -8.810 16.624 1.00 78.56 94 GLN A CA 1
ATOM 748 C C . GLN A 1 94 ? -26.697 -8.873 18.116 1.00 78.56 94 GLN A C 1
ATOM 750 O O . GLN A 1 94 ? -27.753 -9.362 18.518 1.00 78.56 94 GLN A O 1
ATOM 755 N N . VAL A 1 95 ? -25.778 -8.363 18.927 1.00 80.12 95 VAL A N 1
ATOM 756 C CA . VAL A 1 95 ? -25.925 -8.239 20.375 1.00 80.12 95 VAL A CA 1
ATOM 757 C C . VAL A 1 95 ? -25.864 -6.761 20.714 1.00 80.12 95 VAL A C 1
ATOM 759 O O . VAL A 1 95 ? -24.825 -6.117 20.596 1.00 80.12 95 VAL A O 1
ATOM 762 N N . SER A 1 96 ? -27.000 -6.207 21.129 1.00 80.00 96 SER A N 1
ATOM 763 C CA . SER A 1 96 ? -27.098 -4.778 21.429 1.00 80.00 96 SER A CA 1
ATOM 764 C C . SER A 1 96 ? -26.266 -4.384 22.650 1.00 80.00 96 SER A C 1
ATOM 766 O O . SER A 1 96 ? -25.671 -3.311 22.659 1.00 80.00 96 SER A O 1
ATOM 768 N N . GLN A 1 97 ? -26.210 -5.231 23.683 1.00 84.69 97 GLN A N 1
ATOM 769 C CA . GLN A 1 97 ? -25.484 -4.908 24.909 1.00 84.69 97 GLN A CA 1
ATOM 770 C C . GLN A 1 97 ? -25.069 -6.154 25.699 1.00 84.69 97 GLN A C 1
ATOM 772 O O . GLN A 1 97 ? -25.864 -7.077 25.871 1.00 84.69 97 GLN A O 1
ATOM 777 N N . ILE A 1 98 ? -23.847 -6.134 26.235 1.00 82.62 98 ILE A N 1
ATOM 778 C CA . ILE A 1 98 ? -23.322 -7.081 27.223 1.00 82.62 98 ILE A CA 1
ATOM 779 C C . ILE A 1 98 ? -22.859 -6.267 28.434 1.00 82.62 98 ILE A C 1
ATOM 781 O O . ILE A 1 98 ? -22.011 -5.387 28.300 1.00 82.62 98 ILE A O 1
ATOM 785 N N . LYS A 1 99 ? -23.423 -6.532 29.615 1.00 87.31 99 LYS A N 1
ATOM 786 C CA . LYS A 1 99 ? -23.094 -5.790 30.839 1.00 87.31 99 LYS A CA 1
ATOM 787 C C . LYS A 1 99 ? -22.933 -6.723 32.030 1.00 87.31 9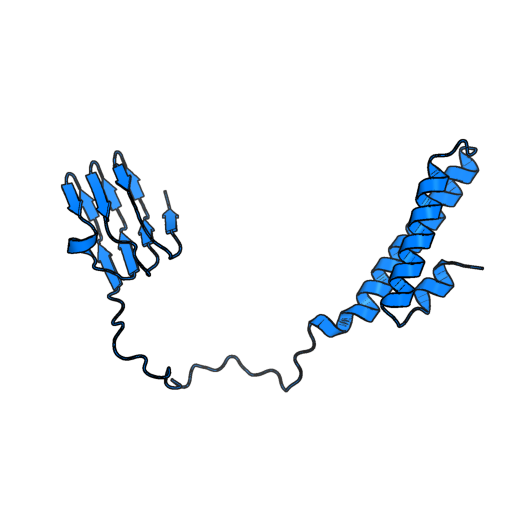9 LYS A C 1
ATOM 789 O O . LYS A 1 99 ? -23.827 -7.526 32.283 1.00 87.31 99 LYS A O 1
ATOM 794 N N . ASN A 1 100 ? -21.846 -6.556 32.786 1.00 85.75 100 ASN A N 1
ATOM 795 C CA . ASN A 1 100 ? -21.533 -7.308 34.008 1.00 85.75 100 ASN A CA 1
ATOM 796 C C . ASN A 1 100 ? -21.590 -8.835 33.837 1.00 85.75 100 ASN A C 1
ATOM 798 O O . ASN A 1 100 ? -22.055 -9.548 34.727 1.00 85.75 100 ASN A O 1
ATOM 802 N N . GLN A 1 101 ? -21.165 -9.346 32.681 1.00 83.50 101 GLN A N 1
ATOM 803 C CA . GLN A 1 101 ? -21.259 -10.770 32.370 1.00 83.50 101 GLN A CA 1
ATOM 804 C C . GLN A 1 101 ? -19.919 -11.339 31.913 1.00 83.50 101 GLN A C 1
ATOM 806 O O . GLN A 1 101 ? -19.088 -10.653 31.317 1.00 83.50 101 GLN A O 1
ATOM 811 N N . THR A 1 102 ? -19.719 -12.624 32.204 1.00 84.00 102 THR A N 1
ATOM 812 C CA . THR A 1 102 ? -18.663 -13.424 31.583 1.00 84.00 102 THR A CA 1
ATOM 813 C C . THR A 1 102 ? -19.320 -14.367 30.593 1.00 84.00 102 THR A C 1
ATOM 815 O O . THR A 1 102 ? -20.123 -15.201 31.005 1.00 84.00 102 THR A O 1
ATOM 818 N N . LEU A 1 103 ? -19.026 -14.208 29.304 1.00 81.38 103 LEU A N 1
ATOM 819 C CA . LEU A 1 103 ? -19.699 -14.952 28.239 1.00 81.38 103 LEU A CA 1
ATOM 820 C C . LEU A 1 103 ? -18.693 -15.636 27.320 1.00 81.38 103 LEU A C 1
ATOM 822 O O . LEU A 1 103 ? -17.688 -15.039 26.922 1.00 81.38 103 LEU A O 1
ATOM 826 N N . ASP A 1 104 ? -19.019 -16.873 26.949 1.00 81.88 104 ASP A N 1
ATOM 827 C CA . ASP A 1 104 ? -18.389 -17.538 25.818 1.00 81.88 104 ASP A CA 1
ATOM 828 C C . ASP A 1 104 ? -19.119 -17.119 24.541 1.00 81.88 104 ASP A C 1
ATOM 830 O O . ASP A 1 104 ? -20.308 -17.387 24.336 1.00 81.88 104 ASP A O 1
ATOM 834 N N . LEU A 1 105 ? -18.400 -16.409 23.683 1.00 76.44 105 LEU A N 1
ATOM 835 C CA . LEU A 1 105 ? -18.941 -15.932 22.426 1.00 76.44 105 LEU A CA 1
ATOM 836 C C . LEU A 1 105 ? -19.273 -17.106 21.494 1.00 76.44 105 LEU A C 1
ATOM 838 O O . LEU A 1 105 ? -20.208 -16.975 20.698 1.00 76.44 105 LEU A O 1
ATOM 842 N N . ASP A 1 106 ? -18.574 -18.248 21.614 1.00 75.31 106 ASP A N 1
ATOM 843 C CA . ASP A 1 106 ? -18.839 -19.456 20.817 1.00 75.31 106 ASP A CA 1
ATOM 844 C C . ASP A 1 106 ? -20.282 -19.951 21.004 1.00 75.31 106 ASP A C 1
ATOM 846 O O . ASP A 1 106 ? -20.908 -20.407 20.043 1.00 75.31 106 ASP A O 1
ATOM 850 N N . GLU A 1 107 ? -20.830 -19.820 22.215 1.00 73.56 107 GLU A N 1
ATOM 851 C CA . GLU A 1 107 ? -22.213 -20.190 22.540 1.00 73.56 107 GLU A CA 1
ATOM 852 C C . GLU A 1 107 ? -23.209 -19.099 22.129 1.00 73.56 107 GLU A C 1
ATOM 854 O O . GLU A 1 107 ? -24.283 -19.383 21.590 1.00 73.56 107 GLU A O 1
ATOM 859 N N . LEU A 1 108 ? -22.844 -17.833 22.348 1.00 69.50 108 LEU A N 1
ATOM 860 C CA . LEU A 1 108 ? -23.735 -16.695 22.135 1.00 69.50 108 LEU A CA 1
ATOM 861 C C . LEU A 1 108 ? -24.032 -16.468 20.643 1.00 69.50 108 LEU A C 1
ATOM 863 O O . LEU A 1 108 ? -25.187 -16.298 20.238 1.00 69.50 108 LEU A O 1
ATOM 867 N N . LEU A 1 109 ? -22.989 -16.470 19.813 1.00 68.31 109 LEU A N 1
ATOM 868 C CA . LEU A 1 109 ? -23.026 -15.954 18.441 1.00 68.31 109 LEU A CA 1
ATOM 869 C C . LEU A 1 109 ? -22.851 -17.054 17.386 1.00 68.31 109 LEU A C 1
ATOM 871 O O . LEU A 1 109 ? -23.355 -16.917 16.273 1.00 68.31 109 LEU A O 1
ATOM 875 N N . GLY A 1 110 ? -22.243 -18.185 17.752 1.00 65.38 110 GLY A N 1
ATOM 876 C CA . GLY A 1 110 ? -21.881 -19.235 16.802 1.00 65.38 110 GLY A CA 1
ATOM 877 C C . GLY A 1 110 ? -20.761 -18.805 15.843 1.00 65.38 110 GLY A C 1
ATOM 878 O O . GLY A 1 110 ? -20.306 -17.665 15.854 1.00 65.38 110 GLY A O 1
ATOM 879 N N . ALA A 1 111 ? -20.296 -19.734 15.004 1.00 63.75 111 ALA A N 1
ATOM 880 C CA . ALA A 1 111 ? -19.171 -19.523 14.086 1.00 63.75 111 ALA A CA 1
ATOM 881 C C . ALA A 1 111 ? -19.570 -18.684 12.850 1.00 63.75 111 ALA A C 1
ATOM 883 O O . ALA A 1 111 ? -19.578 -19.186 11.725 1.00 63.75 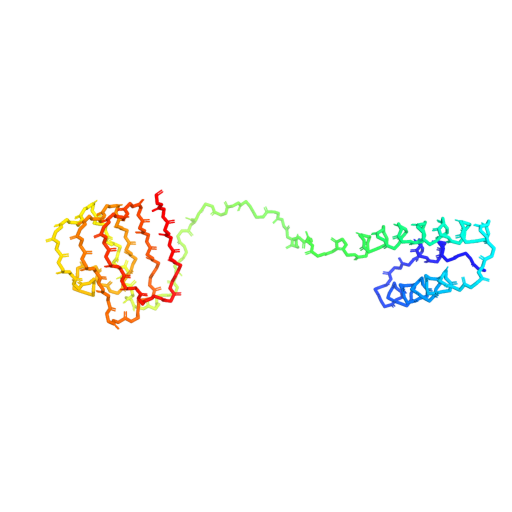111 ALA A O 1
ATOM 884 N N . GLY A 1 112 ? -19.934 -17.416 13.060 1.00 67.62 112 GLY A N 1
ATOM 885 C CA . GLY A 1 112 ? -20.402 -16.508 12.013 1.00 67.62 112 GLY A CA 1
ATOM 886 C C . GLY A 1 112 ? -19.980 -15.052 12.206 1.00 67.62 112 GLY A C 1
ATOM 887 O O . GLY A 1 112 ? -18.976 -14.767 12.854 1.00 67.62 112 GLY A O 1
ATOM 888 N N . HIS A 1 113 ? -20.720 -14.128 11.590 1.00 73.06 113 HIS A N 1
ATOM 889 C CA . HIS A 1 113 ? -20.477 -12.692 11.738 1.00 73.06 113 HIS A CA 1
ATOM 890 C C . HIS A 1 113 ? -21.110 -12.179 13.030 1.00 73.06 113 HIS A C 1
ATOM 892 O O . HIS A 1 113 ? -22.300 -12.401 13.272 1.00 73.06 113 HIS A O 1
ATOM 898 N N . ALA A 1 114 ? -20.339 -11.439 13.819 1.00 75.25 114 ALA A N 1
ATOM 899 C CA . ALA A 1 114 ? -20.803 -10.878 15.080 1.00 75.25 114 ALA A CA 1
ATOM 900 C C . ALA A 1 114 ? -20.769 -9.354 15.064 1.00 75.25 114 ALA A C 1
ATOM 902 O O . ALA A 1 114 ? -19.763 -8.750 14.692 1.00 75.25 114 ALA A O 1
ATOM 903 N N . ASN A 1 115 ? -21.858 -8.742 15.523 1.00 83.75 115 ASN A N 1
ATOM 904 C CA . ASN A 1 115 ? -21.909 -7.312 15.795 1.00 83.75 115 ASN A CA 1
ATOM 905 C C . ASN A 1 115 ? -22.310 -7.085 17.254 1.00 83.75 115 ASN A C 1
ATOM 907 O O . ASN A 1 115 ? -23.400 -7.498 17.656 1.00 83.75 115 ASN A O 1
ATOM 911 N N . ILE A 1 116 ? -21.427 -6.467 18.036 1.00 84.00 116 ILE A N 1
ATOM 912 C CA . ILE A 1 116 ? -21.657 -6.147 19.443 1.00 84.00 116 ILE A CA 1
ATOM 913 C C . ILE A 1 116 ? -21.532 -4.638 19.621 1.00 84.00 116 ILE A C 1
ATOM 915 O O . ILE A 1 116 ? -20.440 -4.079 19.509 1.00 84.00 116 ILE A O 1
ATOM 919 N N . ASN A 1 117 ? -22.648 -3.979 19.925 1.00 85.25 117 ASN A N 1
ATOM 920 C CA . ASN A 1 117 ? -22.654 -2.522 20.018 1.00 85.25 117 ASN A CA 1
ATOM 921 C C . ASN A 1 117 ? -21.982 -2.062 21.321 1.00 85.25 117 ASN A C 1
ATOM 923 O O . ASN A 1 117 ? -21.021 -1.303 21.281 1.00 85.25 117 ASN A O 1
ATOM 927 N N . THR A 1 118 ? -22.429 -2.564 22.477 1.00 84.38 118 THR A N 1
ATOM 928 C CA . THR A 1 118 ? -21.936 -2.092 23.783 1.00 84.38 118 THR A CA 1
ATOM 929 C C . THR A 1 118 ? -21.486 -3.239 24.684 1.00 84.38 118 THR A C 1
ATOM 931 O O . THR A 1 118 ? -22.238 -4.187 24.907 1.00 84.38 118 THR A O 1
ATOM 934 N N . ILE A 1 119 ? -20.286 -3.130 25.256 1.00 85.62 119 ILE A N 1
ATOM 935 C CA . ILE A 1 119 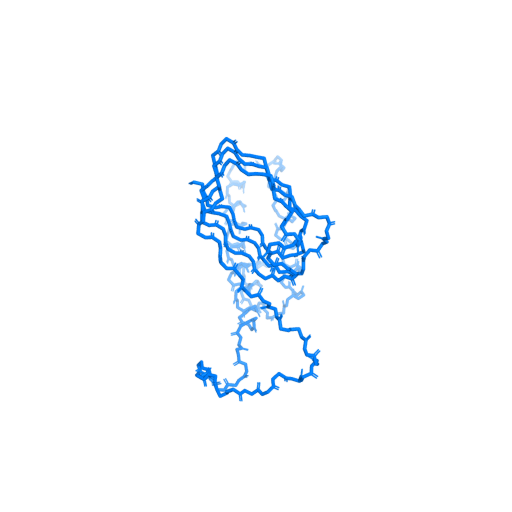? -19.724 -4.063 26.238 1.00 85.62 119 ILE A CA 1
ATOM 936 C C . ILE A 1 119 ? -19.243 -3.261 27.448 1.00 85.62 119 ILE A C 1
ATOM 938 O O . ILE A 1 119 ? -18.400 -2.378 27.317 1.00 85.62 119 ILE A O 1
ATOM 942 N N . GLU A 1 120 ? -19.762 -3.570 28.631 1.00 88.56 120 GLU A N 1
ATOM 943 C CA . GLU A 1 120 ? -19.447 -2.835 29.858 1.00 88.56 120 GLU A CA 1
ATOM 944 C C . GLU A 1 120 ? -19.136 -3.794 31.009 1.00 88.56 120 GLU A C 1
ATOM 946 O O . GLU A 1 120 ? -19.911 -4.723 31.271 1.00 88.56 120 GLU A O 1
ATOM 951 N N . SER A 1 121 ? -18.011 -3.573 31.698 1.00 88.56 121 SER A N 1
ATOM 952 C CA . SER A 1 121 ? -17.589 -4.342 32.880 1.00 88.56 121 SER A CA 1
ATOM 953 C C . SER A 1 121 ? -17.713 -5.863 32.698 1.00 88.56 121 SER A C 1
ATOM 955 O O . SER A 1 121 ? -18.172 -6.583 33.583 1.00 88.56 121 SER A O 1
ATOM 957 N N . SER A 1 122 ? -17.374 -6.354 31.504 1.00 86.12 122 SER A N 1
ATOM 958 C CA . SER A 1 122 ? -17.639 -7.730 31.077 1.00 86.12 122 SER A CA 1
ATOM 959 C C . SER A 1 122 ? -16.378 -8.426 30.580 1.00 86.12 122 SER A C 1
ATOM 961 O O . SER A 1 122 ? -15.427 -7.794 30.116 1.00 86.12 122 SER A O 1
ATOM 963 N N . LYS A 1 123 ? -16.372 -9.757 30.656 1.00 88.00 123 LYS A N 1
ATOM 964 C CA . LYS A 1 123 ? -15.301 -10.590 30.107 1.00 88.00 123 LYS A CA 1
ATOM 965 C C . LYS A 1 123 ? -15.864 -11.482 29.014 1.00 88.00 123 LYS A C 1
ATOM 967 O O . LYS A 1 123 ? -16.671 -12.363 29.287 1.00 88.00 123 LYS A O 1
ATOM 972 N N . ILE A 1 124 ? -15.432 -11.263 27.781 1.00 87.19 124 ILE A N 1
ATOM 973 C CA . ILE A 1 124 ? -15.890 -12.051 26.638 1.00 87.19 124 ILE A CA 1
ATOM 974 C C . ILE A 1 124 ? -14.712 -12.734 25.960 1.00 87.19 124 ILE A C 1
ATOM 976 O O . ILE A 1 124 ? -13.647 -12.140 25.772 1.00 87.19 124 ILE A O 1
ATOM 980 N N . SER A 1 125 ? -14.900 -13.998 25.607 1.00 87.62 125 SER A N 1
ATOM 981 C CA . SER A 1 125 ? -13.883 -14.776 24.908 1.00 87.62 125 SER A CA 1
ATOM 982 C C . SER A 1 125 ? -14.507 -15.793 23.972 1.00 87.62 125 SER A C 1
ATOM 984 O O . SER A 1 125 ? -15.583 -16.293 24.277 1.00 87.62 125 SER A O 1
ATOM 986 N N . ASN A 1 126 ? -13.815 -16.151 22.894 1.00 85.62 126 ASN A N 1
ATOM 987 C CA . ASN A 1 126 ? -14.089 -17.372 22.136 1.00 85.62 126 ASN A CA 1
ATOM 988 C C . ASN A 1 126 ? -12.861 -18.290 22.119 1.00 85.62 126 ASN A C 1
ATOM 990 O O . ASN A 1 126 ? -11.712 -17.840 22.085 1.00 85.62 126 ASN A O 1
ATOM 994 N N . LYS A 1 127 ? -13.103 -19.600 22.119 1.00 83.56 127 LYS A N 1
ATOM 995 C CA . LYS A 1 127 ? -12.051 -20.620 22.033 1.00 83.56 127 LYS A CA 1
ATOM 996 C C . LYS A 1 127 ? -11.830 -21.075 20.596 1.00 83.56 127 LYS A C 1
ATOM 998 O O . LYS A 1 127 ? -10.701 -21.394 20.231 1.00 83.56 127 LYS A O 1
ATOM 1003 N N . LYS A 1 128 ? -12.887 -21.130 19.781 1.00 82.00 128 LYS A N 1
ATOM 1004 C CA . LYS A 1 128 ? -12.799 -21.553 18.377 1.00 82.00 128 LYS A CA 1
ATOM 1005 C C . LYS A 1 128 ? -12.404 -20.389 17.480 1.00 82.00 128 LYS A C 1
ATOM 1007 O O . LYS A 1 128 ? -12.828 -19.262 17.694 1.00 82.00 128 LYS A O 1
ATOM 1012 N N . ILE A 1 129 ? -11.649 -20.679 16.425 1.00 81.12 129 ILE A N 1
ATOM 1013 C CA . ILE A 1 129 ? -11.331 -19.686 15.397 1.00 81.12 129 ILE A CA 1
ATOM 1014 C C . ILE A 1 129 ? -12.580 -19.455 14.543 1.00 81.12 129 ILE A C 1
ATOM 1016 O O . ILE A 1 129 ? -13.085 -20.383 13.908 1.00 81.12 129 ILE A O 1
ATOM 1020 N N . TRP A 1 130 ? -13.085 -18.226 14.532 1.00 81.38 130 TRP A N 1
ATOM 1021 C CA . TRP A 1 130 ? -14.255 -17.869 13.736 1.00 81.38 130 TRP A CA 1
ATOM 1022 C C . TRP A 1 130 ? -13.882 -17.507 12.303 1.00 81.38 130 TRP A C 1
ATOM 1024 O O . TRP A 1 130 ? -12.968 -16.708 12.109 1.00 81.38 130 TRP A O 1
ATOM 1034 N N . PRO A 1 131 ? -14.616 -18.014 11.296 1.00 65.31 131 PRO A N 1
ATOM 1035 C CA . PRO A 1 131 ? -14.411 -17.595 9.914 1.00 65.31 131 PRO A CA 1
ATOM 1036 C C . PRO A 1 131 ? -14.979 -16.191 9.625 1.00 65.31 131 PRO A C 1
ATOM 1038 O O . PRO A 1 131 ? -14.645 -15.594 8.605 1.00 65.31 131 PRO A O 1
ATOM 1041 N N . GLY A 1 132 ? -15.858 -15.669 10.493 1.00 74.31 132 GLY A N 1
ATOM 1042 C CA . GLY A 1 132 ? -16.598 -14.424 10.283 1.00 74.31 132 GLY A CA 1
ATOM 1043 C C . GLY A 1 132 ? -15.971 -13.189 10.935 1.00 74.31 132 GLY A C 1
ATOM 1044 O O . GLY A 1 132 ? -15.319 -13.257 11.976 1.00 74.31 132 GLY A O 1
ATOM 1045 N N . SER A 1 133 ? -16.203 -12.031 10.316 1.00 82.44 133 SER A N 1
ATOM 1046 C CA . SER A 1 133 ? -15.835 -10.715 10.853 1.00 82.44 133 SER A CA 1
ATOM 1047 C C . SER A 1 133 ? -16.561 -10.381 12.155 1.00 82.44 133 SER A C 1
ATOM 1049 O O . SER A 1 133 ? -17.732 -10.732 12.328 1.00 82.44 133 SER A O 1
ATOM 1051 N N . VAL A 1 134 ? -15.881 -9.633 13.024 1.00 83.00 134 VAL A N 1
ATOM 1052 C CA . VAL A 1 134 ? -16.416 -9.155 14.305 1.00 83.00 134 VAL A CA 1
ATOM 1053 C C . VAL A 1 134 ? -16.364 -7.630 14.338 1.00 83.00 134 VAL A C 1
ATOM 1055 O O . VAL A 1 134 ? -15.320 -7.042 14.058 1.00 83.00 134 VAL A O 1
ATOM 1058 N N . ARG A 1 135 ? -17.483 -6.991 14.683 1.00 85.88 135 ARG A N 1
ATOM 1059 C CA . ARG A 1 135 ? -17.583 -5.546 14.923 1.00 85.88 135 ARG A CA 1
ATOM 1060 C C . ARG A 1 135 ? -17.930 -5.279 16.383 1.00 85.88 135 ARG A C 1
ATOM 1062 O O . ARG A 1 135 ? -18.877 -5.863 16.903 1.00 85.88 135 ARG A O 1
ATOM 1069 N N . LEU A 1 136 ? -17.153 -4.407 17.013 1.00 85.25 136 LEU A N 1
ATOM 1070 C CA . LEU A 1 136 ? -17.289 -3.963 18.396 1.00 85.25 136 LEU A CA 1
ATOM 1071 C C . LEU A 1 136 ? -17.359 -2.435 18.398 1.00 85.25 136 LEU A C 1
ATOM 1073 O O . LEU A 1 136 ? -16.463 -1.826 17.820 1.00 85.25 136 LEU A O 1
ATOM 1077 N N . GLU A 1 137 ? -18.383 -1.821 19.000 1.00 84.94 137 GLU A N 1
ATOM 1078 C CA . GLU A 1 137 ? -18.561 -0.356 18.899 1.00 84.94 137 GLU A CA 1
ATOM 1079 C C . GLU A 1 137 ? -18.276 0.469 20.153 1.00 84.94 137 GLU A C 1
ATOM 1081 O O . GLU A 1 137 ? -17.969 1.651 20.038 1.00 84.94 137 GLU A O 1
ATOM 1086 N N . ASN A 1 138 ? -18.424 -0.095 21.348 1.00 82.69 138 ASN A N 1
ATOM 1087 C CA . ASN A 1 138 ? -18.213 0.642 22.588 1.00 82.69 138 ASN A CA 1
ATOM 1088 C C . ASN A 1 138 ? -17.889 -0.344 23.708 1.00 82.69 138 ASN A C 1
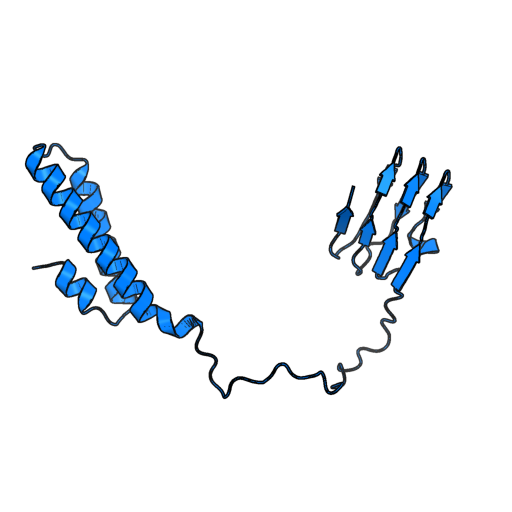ATOM 1090 O O . ASN A 1 138 ? -18.785 -0.980 24.267 1.00 82.69 138 ASN A O 1
ATOM 1094 N N . ALA A 1 139 ? -16.603 -0.499 24.014 1.00 83.25 139 ALA A N 1
ATOM 1095 C CA . ALA A 1 139 ? -16.119 -1.395 25.058 1.00 83.25 139 ALA A CA 1
ATOM 1096 C C . ALA A 1 139 ? -15.521 -0.591 26.218 1.00 83.25 139 ALA A C 1
ATOM 1098 O O . ALA A 1 139 ? -14.548 0.138 26.037 1.00 83.25 139 ALA A O 1
ATOM 1099 N N . ARG A 1 140 ? -16.085 -0.741 27.421 1.00 85.81 140 ARG A N 1
ATOM 1100 C CA . ARG A 1 140 ? -15.644 -0.045 28.641 1.00 85.81 140 ARG A CA 1
ATOM 1101 C C . ARG A 1 140 ? -15.391 -1.026 29.768 1.00 85.81 140 ARG A C 1
ATOM 1103 O O . ARG A 1 140 ? -16.184 -1.946 29.970 1.00 85.81 140 ARG A O 1
ATOM 1110 N N . ASP A 1 141 ? -14.283 -0.839 30.481 1.00 84.69 141 ASP A N 1
ATOM 1111 C CA . ASP A 1 141 ? -13.886 -1.640 31.650 1.00 84.69 141 ASP A CA 1
ATOM 1112 C C . ASP A 1 141 ? -14.007 -3.159 31.429 1.00 84.69 141 ASP A C 1
ATOM 1114 O O . ASP A 1 141 ? -14.359 -3.918 32.328 1.00 84.69 141 ASP A O 1
ATOM 1118 N N . SER A 1 142 ? -13.766 -3.607 30.194 1.00 84.06 142 SER A N 1
ATOM 1119 C CA . SER A 1 142 ? -14.065 -4.964 29.736 1.00 84.06 142 SER A CA 1
ATOM 1120 C C . SER A 1 142 ? -12.830 -5.642 29.166 1.00 84.06 142 SER A C 1
ATOM 1122 O O . SER A 1 142 ? -11.967 -5.003 28.569 1.00 84.06 142 SER A O 1
ATOM 1124 N N . THR A 1 143 ? -12.754 -6.960 29.330 1.00 86.25 143 THR A N 1
ATOM 1125 C CA . THR A 1 143 ? -11.687 -7.787 28.756 1.00 86.25 143 THR A CA 1
ATOM 1126 C C . THR A 1 143 ? -12.249 -8.607 27.605 1.00 86.25 143 THR A C 1
ATOM 1128 O O . THR A 1 143 ? -13.186 -9.382 27.794 1.00 86.25 143 THR A O 1
ATOM 1131 N N . ILE A 1 144 ? -11.667 -8.448 26.418 1.00 86.56 144 ILE A N 1
ATOM 1132 C CA . ILE A 1 144 ? -12.129 -9.083 25.181 1.00 86.56 144 ILE A CA 1
ATOM 1133 C C . ILE A 1 144 ? -10.997 -9.943 24.619 1.00 86.56 144 ILE A C 1
ATOM 1135 O O . ILE A 1 144 ? -9.888 -9.456 24.416 1.00 86.56 144 ILE A O 1
ATOM 1139 N N . THR A 1 145 ? -11.259 -11.222 24.363 1.00 86.56 145 THR A N 1
ATOM 1140 C CA . THR A 1 145 ? -10.305 -12.134 23.712 1.00 86.56 145 THR A CA 1
ATOM 1141 C C . THR A 1 145 ? -10.966 -12.774 22.500 1.00 86.56 145 THR A C 1
ATOM 1143 O O . THR A 1 145 ? -11.894 -13.562 22.654 1.00 86.56 145 THR A O 1
ATOM 1146 N N . LEU A 1 146 ? -10.511 -12.413 21.298 1.00 85.56 146 LEU A N 1
ATOM 1147 C CA . LEU A 1 146 ? -11.148 -12.808 20.043 1.00 85.56 146 LEU A CA 1
ATOM 1148 C C . LEU A 1 146 ? -10.191 -13.564 19.122 1.00 85.56 146 LEU A C 1
ATOM 1150 O O . LEU A 1 146 ? -9.151 -13.044 18.734 1.00 85.56 146 LEU A O 1
ATOM 1154 N N . ASN A 1 147 ? -10.600 -14.764 18.723 1.00 85.75 147 ASN A N 1
ATOM 1155 C CA . ASN A 1 147 ? -9.943 -15.610 17.738 1.00 85.75 147 ASN A CA 1
ATOM 1156 C C . ASN A 1 147 ? -10.787 -15.634 16.455 1.00 85.75 147 ASN A C 1
ATOM 1158 O O . ASN A 1 147 ? -11.786 -16.349 16.379 1.00 85.75 147 ASN A O 1
ATOM 1162 N N . THR A 1 148 ? -10.415 -14.850 15.444 1.00 83.50 148 THR A N 1
ATOM 1163 C CA . THR A 1 148 ? -11.111 -14.803 14.146 1.00 83.50 148 THR A CA 1
ATOM 1164 C C . THR A 1 148 ? -10.115 -14.763 12.987 1.00 83.50 148 THR A C 1
ATOM 1166 O O . THR A 1 148 ? -9.035 -14.192 13.122 1.00 83.50 148 THR A O 1
ATOM 1169 N N . THR A 1 149 ? -10.460 -15.380 11.853 1.00 83.19 149 THR A N 1
ATOM 1170 C CA . THR A 1 149 ? -9.756 -15.182 10.573 1.00 83.19 149 THR A CA 1
ATOM 1171 C C . THR A 1 149 ? -10.320 -14.008 9.773 1.00 83.19 149 THR A C 1
ATOM 1173 O O . THR A 1 149 ? -9.732 -13.615 8.769 1.00 83.19 149 THR A O 1
ATOM 1176 N N . GLY A 1 150 ? -11.488 -13.490 10.159 1.00 77.44 150 GLY A N 1
ATOM 1177 C CA . GLY A 1 150 ? -12.143 -12.359 9.514 1.00 77.44 150 GLY A CA 1
ATOM 1178 C C . GLY A 1 150 ? -11.652 -11.011 10.044 1.00 77.44 150 GLY A C 1
ATOM 1179 O O . GLY A 1 150 ? -10.946 -10.923 11.045 1.00 77.44 150 GLY A O 1
ATOM 1180 N N . LEU A 1 151 ? -12.064 -9.931 9.378 1.00 82.50 151 LEU A N 1
ATOM 1181 C CA . LEU A 1 151 ? -11.757 -8.568 9.827 1.00 82.50 151 LEU A CA 1
ATOM 1182 C C . LEU A 1 151 ? -12.337 -8.280 11.219 1.00 82.50 151 LEU A C 1
ATOM 1184 O O . LEU A 1 151 ? -13.512 -8.563 11.480 1.00 82.50 151 LEU A O 1
ATOM 1188 N N . LEU A 1 152 ? -11.519 -7.662 12.070 1.00 84.50 152 LEU A N 1
ATOM 1189 C CA . LEU A 1 152 ? -11.913 -7.133 13.370 1.00 84.50 152 LEU A CA 1
ATOM 1190 C C . LEU A 1 152 ? -12.071 -5.613 13.267 1.00 84.50 152 LEU A C 1
ATOM 1192 O O . LEU A 1 152 ? -11.109 -4.905 12.977 1.00 84.50 152 LEU A O 1
ATOM 1196 N N . TRP A 1 153 ? -13.278 -5.120 13.524 1.00 82.12 153 TRP A N 1
ATOM 1197 C CA . TRP A 1 153 ? -13.596 -3.696 13.547 1.00 82.12 153 TRP A CA 1
ATOM 1198 C C . TRP A 1 153 ? -13.831 -3.262 14.987 1.00 82.12 153 TRP A C 1
ATOM 1200 O O . TRP A 1 153 ? -14.808 -3.686 15.603 1.00 82.12 153 TRP A O 1
ATOM 1210 N N . LEU A 1 154 ? -12.942 -2.423 15.510 1.00 80.56 154 LEU A N 1
ATOM 1211 C CA . LEU A 1 154 ? -13.109 -1.780 16.806 1.00 80.56 154 LEU A CA 1
ATOM 1212 C C . LEU A 1 154 ? -13.431 -0.305 16.566 1.00 80.56 154 LEU A C 1
ATOM 1214 O O . LEU A 1 154 ? -12.597 0.442 16.060 1.00 80.56 154 LEU A O 1
ATOM 1218 N N . VAL A 1 155 ? -14.646 0.091 16.913 1.00 79.12 155 VAL A N 1
ATOM 1219 C CA . VAL A 1 155 ? -15.037 1.486 17.096 1.00 79.12 155 VAL A CA 1
ATOM 1220 C C . VAL A 1 155 ? -15.029 1.699 18.612 1.00 79.12 155 VAL A C 1
ATOM 1222 O O . VAL A 1 155 ? -15.454 0.814 19.353 1.00 79.12 155 VAL A O 1
ATOM 1225 N N . THR A 1 156 ? -14.415 2.783 19.079 1.00 64.12 156 THR A N 1
ATOM 1226 C CA . THR A 1 156 ? -14.254 3.113 20.508 1.00 64.12 156 THR A CA 1
ATOM 1227 C C . THR A 1 156 ? -14.960 4.410 20.835 1.00 64.12 156 THR A C 1
ATOM 1229 O O . THR A 1 156 ? -14.810 5.340 20.008 1.00 64.12 156 THR A O 1
#